Protein AF-C7MSR8-F1 (afdb_monomer)

Sequence (174 aa):
MQAHARDWRLDQRCANTASGVVGEFVAHSIATAGTADSGSSHVGEPARSGLIAVRLLLMARSLVIQVWDNHESAPTSLSESPFQADIEDWGYDLPRPGRRVVWCVITRQNRGIDDTVRLSPVLPRRERKRYPEPRVLINPLRDIRLLQRVLDGLRSLDRSAEKETNTDHLRRAG

Secondary structure (DSSP, 8-state):
-HHHHHHTT--HHHHHHHHHHHHHHHHHHHHHHHHHTTS---TTS-------EEEEEE-SSEEEEEEEES--SPPPPGGG-TTGGGEEEEEEEEEETTEEEEEEEEE-------TT--PSP---------PPP-SS---TTS-HHHHHHHHHHHHHHHHHHHHHHHHHHHHT--

Radius of gyration: 23.08 Å; Cα contacts (8 Å, |Δi|>4): 150; chains: 1; bounding box: 50×52×55 Å

Organism: Saccharomonospora viridis (strain ATCC 15386 / DSM 43017 / JCM 3036 / CCUG 5913 / NBRC 12207 / NCIMB 9602 / P101) (NCBI:txid471857)

Foldseek 3Di:
DVVVCVVVVADPLQVVLLVQVVVVVVVQLVVVVVVVVPDDPDPDDDDPPFDWDWDWDDDPFKIKIKIKTQDDDFGDDCPVPPSVVQWPDWGKDPPDHRIIITMTIGTGPDPDPPVPDDDPDDDPPDDDPPDPPPPDDPPVVPPVVVVVVVVVVVVVVVVVVVVVVVVVVVVVPD

Structure (mmCIF, N/CA/C/O backbone):
data_AF-C7MSR8-F1
#
_entry.id   AF-C7MSR8-F1
#
loop_
_atom_site.group_PDB
_atom_site.id
_atom_site.type_symbol
_atom_site.label_atom_id
_atom_site.label_alt_id
_atom_site.label_comp_id
_atom_site.label_asym_id
_atom_site.label_entity_id
_atom_site.label_seq_id
_atom_site.pdbx_PDB_ins_code
_atom_site.Cartn_x
_atom_site.Cartn_y
_atom_site.Cartn_z
_atom_site.occupancy
_atom_site.B_iso_or_equiv
_atom_site.auth_seq_id
_atom_site.auth_comp_id
_atom_site.auth_asym_id
_atom_site.auth_atom_id
_atom_site.pdbx_PDB_model_num
ATOM 1 N N . MET A 1 1 ? -10.711 8.631 -3.827 1.00 56.78 1 MET A N 1
ATOM 2 C CA . MET A 1 1 ? -10.481 8.206 -2.426 1.00 56.78 1 MET A CA 1
ATOM 3 C C . MET A 1 1 ? -11.600 8.612 -1.459 1.00 56.78 1 MET A C 1
ATOM 5 O O . MET A 1 1 ? -11.961 7.809 -0.609 1.00 56.78 1 MET A O 1
ATOM 9 N N . GLN A 1 2 ? -12.201 9.801 -1.608 1.00 49.19 2 GLN A N 1
ATOM 10 C CA . GLN A 1 2 ? -13.261 10.293 -0.708 1.00 49.19 2 GLN A CA 1
ATOM 11 C C . GLN A 1 2 ? -14.498 9.378 -0.588 1.00 49.19 2 GLN A C 1
ATOM 13 O O . GLN A 1 2 ? -15.052 9.268 0.501 1.00 49.19 2 GLN A O 1
ATOM 18 N N . ALA A 1 3 ? -14.909 8.693 -1.663 1.00 56.47 3 ALA A N 1
ATOM 19 C CA . ALA A 1 3 ? -16.032 7.747 -1.621 1.00 56.47 3 ALA A CA 1
ATOM 20 C C . ALA A 1 3 ? -15.745 6.544 -0.697 1.00 56.47 3 ALA A C 1
ATOM 22 O O . ALA A 1 3 ? -16.487 6.302 0.249 1.00 56.47 3 ALA A O 1
ATOM 23 N N . HIS A 1 4 ? -14.601 5.875 -0.880 1.00 58.56 4 HIS A N 1
ATOM 24 C CA . HIS A 1 4 ? -14.196 4.736 -0.043 1.00 58.56 4 HIS A CA 1
ATOM 25 C C . HIS A 1 4 ? -13.940 5.117 1.421 1.00 58.56 4 HIS A C 1
ATOM 27 O O . HIS A 1 4 ? -14.241 4.338 2.320 1.00 58.56 4 HIS A O 1
ATOM 33 N N . ALA A 1 5 ? -13.429 6.325 1.680 1.00 60.19 5 ALA A N 1
ATOM 34 C CA . ALA A 1 5 ? -13.232 6.811 3.044 1.00 60.19 5 ALA A CA 1
ATOM 35 C C . ALA A 1 5 ? -14.558 6.957 3.813 1.00 60.19 5 ALA A C 1
ATOM 37 O O . ALA A 1 5 ? -14.607 6.648 5.005 1.00 60.19 5 ALA A O 1
ATOM 38 N N . ARG A 1 6 ? -15.639 7.371 3.130 1.00 62.66 6 ARG A N 1
ATOM 39 C CA . ARG A 1 6 ? -16.987 7.458 3.718 1.00 62.66 6 ARG A CA 1
ATOM 40 C C . ARG A 1 6 ? -17.575 6.078 4.000 1.00 62.66 6 ARG A C 1
ATOM 42 O O . ARG A 1 6 ? -18.068 5.862 5.106 1.00 62.66 6 ARG A O 1
ATOM 49 N N . ASP A 1 7 ? -17.454 5.141 3.062 1.00 73.62 7 ASP A N 1
ATOM 50 C CA . ASP A 1 7 ? -17.953 3.768 3.236 1.00 73.62 7 ASP A CA 1
ATOM 51 C C . ASP A 1 7 ? -17.253 3.043 4.394 1.00 73.62 7 ASP A C 1
ATOM 53 O O . ASP A 1 7 ? -17.864 2.267 5.129 1.00 73.62 7 ASP A O 1
ATOM 57 N N . TRP A 1 8 ? -15.964 3.322 4.591 1.00 76.00 8 TRP A N 1
ATOM 58 C CA . TRP A 1 8 ? -15.146 2.714 5.642 1.00 76.00 8 TRP A CA 1
ATOM 59 C C . TRP A 1 8 ? -15.125 3.500 6.947 1.00 76.00 8 TRP A C 1
ATOM 61 O O . TRP A 1 8 ? -14.495 3.059 7.911 1.00 76.00 8 TRP A O 1
ATOM 71 N N . ARG A 1 9 ? -15.823 4.644 6.988 1.00 76.56 9 ARG A N 1
ATOM 72 C CA . ARG A 1 9 ? -15.879 5.546 8.144 1.00 76.56 9 ARG A CA 1
ATOM 73 C C . ARG A 1 9 ? -14.486 5.852 8.690 1.00 76.56 9 ARG A C 1
ATOM 75 O O . ARG A 1 9 ? -14.244 5.789 9.897 1.00 76.56 9 ARG A O 1
ATOM 82 N N . LEU A 1 10 ? -13.554 6.118 7.781 1.00 80.12 10 LEU A N 1
ATOM 83 C CA . LEU A 1 10 ? -12.236 6.603 8.157 1.00 80.12 10 LEU A CA 1
ATOM 84 C C . LEU A 1 10 ? -12.393 8.010 8.728 1.00 80.12 10 LEU A C 1
ATOM 86 O O . LEU A 1 10 ? -13.168 8.814 8.205 1.00 80.12 10 LEU A O 1
ATOM 90 N N . ASP A 1 11 ? -11.672 8.308 9.806 1.00 82.62 11 ASP A N 1
ATOM 91 C CA . ASP A 1 11 ? -11.588 9.681 10.281 1.00 82.62 11 ASP A CA 1
ATOM 92 C C . ASP A 1 11 ? -10.897 10.563 9.224 1.00 82.62 11 ASP A C 1
ATOM 94 O O . ASP A 1 11 ? -10.164 10.082 8.351 1.00 82.62 11 ASP A O 1
ATOM 98 N N . GLN A 1 12 ? -11.154 11.871 9.283 1.00 83.94 12 GLN A N 1
ATOM 99 C CA . GLN A 1 12 ? -10.665 12.808 8.272 1.00 83.94 12 GLN A CA 1
ATOM 100 C C . GLN A 1 12 ? -9.134 12.822 8.185 1.00 83.94 12 GLN A C 1
ATOM 102 O O . GLN A 1 12 ? -8.591 12.998 7.096 1.00 83.94 12 GLN A O 1
ATOM 107 N N . ARG A 1 13 ? -8.438 12.619 9.312 1.00 85.94 13 ARG A N 1
ATOM 108 C CA . ARG A 1 13 ? -6.976 12.587 9.348 1.00 85.94 13 ARG A CA 1
ATOM 109 C C . ARG A 1 13 ? -6.470 11.362 8.594 1.00 85.94 13 ARG A C 1
ATOM 111 O O . ARG A 1 13 ? -5.741 11.529 7.629 1.00 85.94 13 ARG A O 1
ATOM 118 N N . CYS A 1 14 ? -6.947 10.168 8.939 1.00 86.06 14 CYS A N 1
ATOM 119 C CA . CYS A 1 14 ? -6.610 8.918 8.265 1.00 86.06 14 CYS A CA 1
ATOM 120 C C . CYS A 1 14 ? -6.913 8.978 6.760 1.00 86.06 14 CYS A C 1
ATOM 122 O O . CYS A 1 14 ? -6.086 8.568 5.949 1.00 86.06 14 CYS A O 1
ATOM 124 N N . ALA A 1 15 ? -8.061 9.541 6.366 1.00 87.50 15 ALA A N 1
ATOM 125 C CA . ALA A 1 15 ? -8.418 9.707 4.957 1.00 87.50 15 ALA A CA 1
ATOM 126 C C . ALA A 1 15 ? -7.473 10.669 4.209 1.00 87.50 15 ALA A C 1
ATOM 128 O O . ALA A 1 15 ? -7.094 10.392 3.070 1.00 87.50 15 ALA A O 1
ATOM 129 N N . ASN A 1 16 ? -7.079 11.780 4.840 1.00 88.56 16 ASN A N 1
ATOM 130 C CA . ASN A 1 16 ? -6.140 12.744 4.264 1.00 88.56 16 ASN A CA 1
ATOM 131 C C . ASN A 1 16 ? -4.734 12.146 4.138 1.00 88.56 16 ASN A C 1
ATOM 133 O O . ASN A 1 16 ? -4.140 12.230 3.066 1.00 88.56 16 ASN A O 1
ATOM 137 N N . THR A 1 17 ? -4.242 11.495 5.196 1.00 89.81 17 THR A N 1
ATOM 138 C CA . THR A 1 17 ? -2.952 10.796 5.209 1.00 89.81 17 THR A CA 1
ATOM 139 C C . THR A 1 17 ? -2.923 9.728 4.119 1.00 89.81 17 THR A C 1
ATOM 141 O O . THR A 1 17 ? -2.008 9.708 3.305 1.00 89.81 17 THR A O 1
ATOM 144 N N . ALA A 1 18 ? -3.970 8.904 4.010 1.00 90.38 18 ALA A N 1
ATOM 145 C CA . ALA A 1 18 ? -4.065 7.901 2.954 1.00 90.38 18 ALA A CA 1
ATOM 146 C C . ALA A 1 18 ? -4.026 8.520 1.551 1.00 90.38 18 ALA A C 1
ATOM 148 O O . ALA A 1 18 ? -3.338 8.009 0.668 1.00 90.38 18 ALA A O 1
ATOM 149 N N . SER A 1 19 ? -4.732 9.638 1.349 1.00 90.81 19 SER A N 1
ATOM 150 C CA . SER A 1 19 ? -4.737 10.358 0.072 1.00 90.81 19 SER A CA 1
ATOM 151 C C . SER A 1 19 ? -3.371 10.905 -0.295 1.00 90.81 19 SER A C 1
ATOM 153 O O . SER A 1 19 ? -2.969 10.801 -1.453 1.00 90.81 19 SER A O 1
ATOM 155 N N . GLY A 1 20 ? -2.674 11.469 0.684 1.00 89.69 20 GLY A N 1
ATOM 156 C CA . GLY A 1 20 ? -1.331 11.988 0.517 1.00 89.69 20 GLY A CA 1
ATOM 157 C C . GLY A 1 20 ? -0.324 10.898 0.176 1.00 89.69 20 GLY A C 1
ATOM 158 O O . GLY A 1 20 ? 0.361 11.004 -0.837 1.00 89.69 20 GLY A O 1
ATOM 159 N N . VAL A 1 21 ? -0.311 9.812 0.953 1.00 89.44 21 VAL A N 1
ATOM 160 C CA . VAL A 1 21 ? 0.628 8.700 0.758 1.00 89.44 21 VAL A CA 1
ATOM 161 C C . VAL A 1 21 ? 0.420 8.004 -0.588 1.00 89.44 21 VAL A C 1
ATOM 163 O O . VAL A 1 21 ? 1.385 7.735 -1.296 1.00 89.44 21 VAL A O 1
ATOM 166 N N . VAL A 1 22 ? -0.830 7.762 -1.005 1.00 90.81 22 VAL A N 1
ATOM 167 C CA . VAL A 1 22 ? -1.086 7.228 -2.357 1.00 90.81 22 VAL A CA 1
ATOM 168 C C . VAL A 1 22 ? -0.578 8.188 -3.427 1.00 90.81 22 VAL A C 1
ATOM 170 O O . VAL A 1 22 ? 0.021 7.735 -4.397 1.00 90.81 22 VAL A O 1
ATOM 173 N N . GLY A 1 23 ? -0.808 9.495 -3.267 1.00 89.44 23 GLY A N 1
ATOM 174 C CA . GLY A 1 23 ? -0.308 10.502 -4.201 1.00 89.44 23 GLY A CA 1
ATOM 175 C C . GLY A 1 23 ? 1.213 10.457 -4.334 1.00 89.44 23 GLY A C 1
ATOM 176 O O . GLY A 1 23 ? 1.725 10.445 -5.450 1.00 89.44 23 GLY A O 1
ATOM 177 N N . GLU A 1 24 ? 1.920 10.350 -3.212 1.00 88.12 24 GLU A N 1
ATOM 178 C CA . GLU A 1 24 ? 3.379 10.245 -3.160 1.00 88.12 24 GLU A CA 1
ATOM 179 C C . GLU A 1 24 ? 3.886 8.963 -3.834 1.00 88.12 24 GLU A C 1
ATOM 181 O O . GLU A 1 24 ? 4.759 9.022 -4.698 1.00 88.12 24 GLU A O 1
ATOM 186 N N . PHE A 1 25 ? 3.288 7.808 -3.527 1.00 87.19 25 PHE A N 1
ATOM 187 C CA . PHE A 1 25 ? 3.714 6.523 -4.094 1.00 87.19 25 PHE A CA 1
ATOM 188 C C . PHE A 1 25 ? 3.462 6.463 -5.599 1.00 87.19 25 PHE A C 1
ATOM 190 O O . PHE A 1 25 ? 4.297 5.971 -6.358 1.00 87.19 25 PHE A O 1
ATOM 197 N N . VAL A 1 26 ? 2.317 6.979 -6.050 1.00 88.25 26 VAL A N 1
ATOM 198 C CA . VAL A 1 26 ? 1.981 7.042 -7.474 1.00 88.25 26 VAL A CA 1
ATOM 199 C C . VAL A 1 26 ? 2.907 8.019 -8.196 1.00 88.25 26 VAL A C 1
ATOM 201 O O . VAL A 1 26 ? 3.450 7.664 -9.239 1.00 88.25 26 VAL A O 1
ATOM 204 N N . ALA A 1 27 ? 3.151 9.210 -7.640 1.00 86.69 27 ALA A N 1
ATOM 205 C CA . ALA A 1 27 ? 4.093 10.171 -8.213 1.00 86.69 27 ALA A CA 1
ATOM 206 C C . ALA A 1 27 ? 5.502 9.576 -8.326 1.00 86.69 27 ALA A C 1
ATOM 208 O O . ALA A 1 27 ? 6.140 9.701 -9.370 1.00 86.69 27 ALA A O 1
ATOM 209 N N . HIS A 1 28 ? 5.952 8.855 -7.297 1.00 81.31 28 HIS A N 1
ATOM 210 C CA . HIS A 1 28 ? 7.226 8.147 -7.313 1.00 81.31 28 HIS A CA 1
ATOM 211 C C . HIS A 1 28 ? 7.277 7.068 -8.406 1.00 81.31 28 HIS A C 1
ATOM 213 O O . HIS A 1 28 ? 8.246 6.991 -9.164 1.00 81.31 28 HIS A O 1
ATOM 219 N N . SER A 1 29 ? 6.213 6.273 -8.538 1.00 82.50 29 SER A N 1
ATOM 220 C CA . SER A 1 29 ? 6.083 5.233 -9.571 1.00 82.50 29 SER A CA 1
ATOM 221 C C . SER A 1 29 ? 6.136 5.821 -10.990 1.00 82.50 29 SER A C 1
ATOM 223 O O . SER A 1 29 ? 6.736 5.234 -11.890 1.00 82.50 29 SER A O 1
ATOM 225 N N . ILE A 1 30 ? 5.545 7.004 -11.192 1.00 83.81 30 ILE A N 1
ATOM 226 C CA . ILE A 1 30 ? 5.567 7.728 -12.472 1.00 83.81 30 ILE A CA 1
ATOM 227 C C . ILE A 1 30 ? 6.956 8.314 -12.749 1.00 83.81 30 ILE A C 1
ATOM 229 O O . ILE A 1 30 ? 7.477 8.153 -13.851 1.00 83.81 30 ILE A O 1
ATOM 233 N N . ALA A 1 31 ? 7.575 8.966 -11.762 1.00 79.62 31 ALA A N 1
ATOM 234 C CA . ALA A 1 31 ? 8.901 9.565 -11.915 1.00 79.62 31 ALA A CA 1
ATOM 235 C C . ALA A 1 31 ? 9.958 8.513 -12.282 1.00 79.62 31 ALA A C 1
ATOM 237 O O . ALA A 1 31 ? 10.777 8.731 -13.171 1.00 79.62 31 ALA A O 1
ATOM 238 N N . THR A 1 32 ? 9.883 7.341 -11.649 1.00 72.69 32 THR A N 1
ATOM 239 C CA . THR A 1 32 ? 10.764 6.206 -11.948 1.00 72.69 32 THR A CA 1
ATOM 240 C C . THR A 1 32 ? 10.483 5.583 -13.322 1.00 72.69 32 THR A C 1
ATOM 242 O O . THR A 1 32 ? 11.414 5.115 -13.979 1.00 72.69 32 THR A O 1
ATOM 245 N N . ALA A 1 33 ? 9.237 5.626 -13.816 1.00 68.56 33 ALA A N 1
ATOM 246 C CA . ALA A 1 33 ? 8.883 5.168 -15.168 1.00 68.56 33 ALA A CA 1
ATOM 247 C C . ALA A 1 33 ? 9.498 6.054 -16.255 1.00 68.56 33 ALA A C 1
ATOM 249 O O . ALA A 1 33 ? 10.097 5.532 -17.191 1.00 68.56 33 ALA A O 1
ATOM 250 N N . GLY A 1 34 ? 9.457 7.379 -16.083 1.00 57.09 34 GLY A N 1
ATOM 251 C CA . GLY A 1 34 ? 10.062 8.322 -17.031 1.00 57.09 34 GLY A CA 1
ATOM 252 C C . GLY A 1 34 ? 11.588 8.205 -17.163 1.00 57.09 34 GLY A C 1
ATOM 253 O O . GLY A 1 34 ? 12.144 8.599 -18.183 1.00 57.09 34 GLY A O 1
ATOM 254 N N . THR A 1 35 ? 12.277 7.639 -16.166 1.00 54.34 35 THR A N 1
ATOM 255 C CA . THR A 1 35 ? 13.735 7.423 -16.206 1.00 54.34 35 THR A CA 1
ATOM 256 C C . THR A 1 35 ? 14.166 6.103 -16.853 1.00 54.34 35 THR A C 1
ATOM 258 O O . THR A 1 35 ? 15.307 5.998 -17.301 1.00 54.34 35 THR A O 1
ATOM 261 N N . ALA A 1 36 ? 13.287 5.097 -16.933 1.00 51.00 36 ALA A N 1
ATOM 262 C CA . ALA A 1 36 ? 13.621 3.779 -17.491 1.00 51.00 36 ALA A CA 1
ATOM 263 C C . ALA A 1 36 ? 13.616 3.747 -19.037 1.00 51.00 36 ALA A C 1
ATOM 265 O O . ALA A 1 36 ? 14.295 2.916 -19.644 1.00 51.00 36 ALA A O 1
ATOM 266 N N . ASP A 1 37 ? 12.928 4.696 -19.681 1.00 47.53 37 ASP A N 1
ATOM 267 C CA . ASP A 1 37 ? 12.787 4.773 -21.145 1.00 47.53 37 ASP A CA 1
ATOM 268 C C . ASP A 1 37 ? 14.041 5.278 -21.887 1.00 47.53 37 ASP A C 1
ATOM 270 O O . ASP A 1 37 ? 14.047 5.366 -23.113 1.00 47.53 37 ASP A O 1
ATOM 274 N N . SER A 1 38 ? 15.144 5.568 -21.189 1.00 41.84 38 SER A N 1
ATOM 275 C CA . SER A 1 38 ? 16.376 6.047 -21.839 1.00 41.84 38 SER A CA 1
ATOM 276 C C . SER A 1 38 ? 17.348 4.937 -22.273 1.00 41.84 38 SER A C 1
ATOM 278 O O . SER A 1 38 ? 18.409 5.256 -22.803 1.00 41.84 38 SER A O 1
ATOM 280 N N . GLY A 1 39 ? 17.040 3.646 -22.059 1.00 42.03 39 GLY A N 1
ATOM 281 C CA . GLY A 1 39 ? 18.069 2.597 -22.189 1.00 42.03 39 GLY A CA 1
ATOM 282 C C . GLY A 1 39 ? 17.685 1.214 -22.720 1.00 42.03 39 GLY A C 1
ATOM 283 O O . GLY A 1 39 ? 18.596 0.432 -22.978 1.00 42.03 39 GLY A O 1
ATOM 284 N N . SER A 1 40 ? 16.411 0.866 -22.925 1.00 41.91 40 SER A N 1
ATOM 285 C CA . SER A 1 40 ? 16.049 -0.494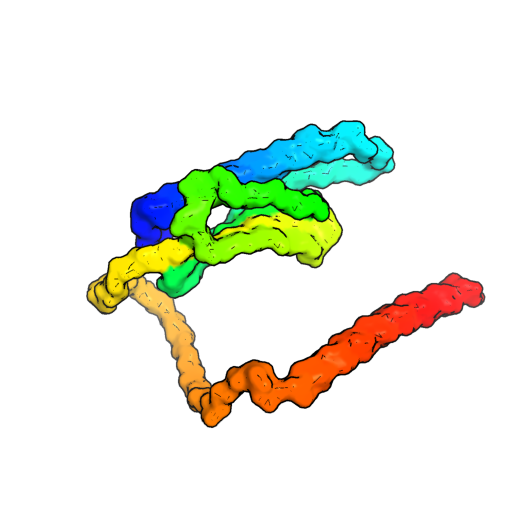 -23.375 1.00 41.91 40 SER A CA 1
ATOM 286 C C . SER A 1 40 ? 15.514 -0.524 -24.808 1.00 41.91 40 SER A C 1
ATOM 288 O O . SER A 1 40 ? 14.342 -0.742 -25.092 1.00 41.91 40 SER A O 1
ATOM 290 N N . SER A 1 41 ? 16.439 -0.359 -25.755 1.00 40.75 41 SER A N 1
ATOM 291 C CA . SER A 1 41 ? 16.274 -0.817 -27.137 1.00 40.75 41 SER A CA 1
ATOM 292 C C . SER A 1 41 ? 16.228 -2.354 -27.150 1.00 40.75 41 SER A C 1
ATOM 294 O O . SER A 1 41 ? 17.232 -3.017 -27.420 1.00 40.75 41 SER A O 1
ATOM 296 N N . HIS A 1 42 ? 15.084 -2.950 -26.821 1.00 41.34 42 HIS A N 1
ATOM 297 C CA . HIS A 1 42 ? 14.778 -4.342 -27.153 1.00 41.34 42 HIS A CA 1
ATOM 298 C C . HIS A 1 42 ? 13.631 -4.346 -28.159 1.00 41.34 42 HIS A C 1
ATOM 300 O O . HIS A 1 42 ? 12.457 -4.208 -27.830 1.00 41.34 42 HIS A O 1
ATOM 306 N N . VAL A 1 43 ? 14.024 -4.458 -29.427 1.00 44.50 43 VAL A N 1
ATOM 307 C CA . VAL A 1 43 ? 13.144 -4.673 -30.574 1.00 44.50 43 VAL A CA 1
ATOM 308 C C . VAL A 1 43 ? 12.344 -5.955 -30.323 1.00 44.50 43 VAL A C 1
ATOM 310 O O . VAL A 1 43 ? 12.894 -7.046 -30.430 1.00 44.50 43 VAL A O 1
ATOM 313 N N . GLY A 1 44 ? 11.059 -5.837 -29.978 1.00 41.12 44 GLY A N 1
ATOM 314 C CA . GLY A 1 44 ? 10.112 -6.953 -30.094 1.00 41.12 44 GLY A CA 1
ATOM 315 C C . GLY A 1 44 ? 9.097 -7.155 -28.969 1.00 41.12 44 GLY A C 1
ATOM 316 O O . GLY A 1 44 ? 8.094 -7.816 -29.226 1.00 41.12 44 GLY A O 1
ATOM 317 N N . GLU A 1 45 ? 9.275 -6.593 -27.769 1.00 42.31 45 GLU A N 1
ATOM 318 C CA . GLU A 1 45 ? 8.220 -6.646 -26.742 1.00 42.31 45 GLU A CA 1
ATOM 319 C C . GLU A 1 45 ? 7.386 -5.357 -26.759 1.00 42.31 45 GLU A C 1
ATOM 321 O O . GLU A 1 45 ? 7.955 -4.263 -26.757 1.00 42.31 45 GLU A O 1
ATOM 326 N N . PRO A 1 46 ? 6.040 -5.443 -26.785 1.00 43.97 46 PRO A N 1
ATOM 327 C CA . PRO A 1 46 ? 5.209 -4.259 -26.629 1.00 43.97 46 PRO A CA 1
ATOM 328 C C . PRO A 1 46 ? 5.562 -3.620 -25.287 1.00 43.97 46 PRO A C 1
ATOM 330 O O . PRO A 1 46 ? 5.533 -4.305 -24.262 1.00 43.97 46 PRO A O 1
ATOM 333 N N . ALA A 1 47 ? 5.916 -2.330 -25.317 1.00 47.78 47 ALA A N 1
ATOM 334 C CA . ALA A 1 47 ? 6.204 -1.523 -24.138 1.00 47.78 47 ALA A CA 1
ATOM 335 C C . ALA A 1 47 ? 5.202 -1.889 -23.043 1.00 47.78 47 ALA A C 1
ATOM 337 O O . ALA A 1 47 ? 3.994 -1.708 -23.231 1.00 47.78 47 ALA A O 1
ATOM 338 N N . ARG A 1 48 ? 5.682 -2.512 -21.956 1.00 55.09 48 ARG A N 1
ATOM 339 C CA . ARG A 1 48 ? 4.822 -2.983 -20.869 1.00 55.09 48 ARG A CA 1
ATOM 340 C C . ARG A 1 48 ? 4.075 -1.766 -20.355 1.00 55.09 48 ARG A C 1
ATOM 342 O O . ARG A 1 48 ? 4.651 -0.956 -19.640 1.00 55.09 48 ARG A O 1
ATOM 349 N N . SER A 1 49 ? 2.815 -1.622 -20.758 1.00 55.66 49 SER A N 1
ATOM 350 C CA . SER A 1 49 ? 1.950 -0.515 -20.366 1.00 55.66 49 SER A CA 1
ATOM 351 C C . SER A 1 49 ? 2.083 -0.327 -18.858 1.00 55.66 49 SER A C 1
ATOM 353 O O . SER A 1 49 ? 1.796 -1.268 -18.111 1.00 55.66 49 SER A O 1
ATOM 355 N N . GLY A 1 50 ? 2.613 0.829 -18.443 1.00 67.94 50 GLY A N 1
ATOM 356 C CA . GLY A 1 50 ? 2.976 1.152 -17.063 1.00 67.94 50 GLY A CA 1
ATOM 357 C C . GLY A 1 50 ? 1.746 1.201 -16.167 1.00 67.94 50 GLY A C 1
ATOM 358 O O . GLY A 1 50 ? 1.216 2.268 -15.869 1.00 67.94 50 GLY A O 1
ATOM 359 N N . LEU A 1 51 ? 1.242 0.028 -15.798 1.00 81.50 51 LEU A N 1
ATOM 360 C CA . LEU A 1 51 ? 0.040 -0.117 -15.004 1.00 81.50 51 LEU A CA 1
ATOM 361 C C . LEU A 1 51 ? 0.406 0.089 -13.540 1.00 81.50 51 LEU A C 1
ATOM 363 O O . LEU A 1 51 ? 1.133 -0.711 -12.957 1.00 81.50 51 LEU A O 1
ATOM 367 N N . ILE A 1 52 ? -0.132 1.158 -12.961 1.00 88.38 52 ILE A N 1
ATOM 368 C CA . ILE A 1 52 ? -0.051 1.416 -11.529 1.00 88.38 52 ILE A CA 1
ATOM 369 C C . ILE A 1 52 ? -1.377 0.983 -10.910 1.00 88.38 52 ILE A C 1
ATOM 371 O O . ILE A 1 52 ? -2.435 1.501 -11.274 1.00 88.38 52 ILE A O 1
ATOM 375 N N . ALA A 1 53 ? -1.340 0.030 -9.980 1.00 90.88 53 ALA A N 1
ATOM 376 C CA . ALA A 1 53 ? -2.528 -0.424 -9.264 1.00 90.88 53 ALA A CA 1
ATOM 377 C C . ALA A 1 53 ? -2.442 -0.058 -7.784 1.00 90.88 53 ALA A C 1
ATOM 379 O O . ALA A 1 53 ? -1.466 -0.363 -7.107 1.00 90.88 53 ALA A O 1
ATOM 380 N N . VAL A 1 54 ? -3.502 0.555 -7.262 1.00 92.31 54 VAL A N 1
ATOM 381 C CA . VAL A 1 54 ? -3.606 0.910 -5.845 1.00 92.31 54 VAL A CA 1
ATOM 382 C C . VAL A 1 54 ? -4.599 -0.022 -5.172 1.00 92.31 54 VAL A C 1
ATOM 384 O O . VAL A 1 54 ? -5.735 -0.174 -5.623 1.00 92.31 54 VAL A O 1
ATOM 387 N N . ARG A 1 55 ? -4.186 -0.628 -4.062 1.00 93.06 55 ARG A N 1
ATOM 388 C CA . ARG A 1 55 ? -5.036 -1.460 -3.219 1.00 93.06 55 ARG A CA 1
ATOM 389 C C . ARG A 1 55 ? -5.057 -0.905 -1.807 1.00 93.06 55 ARG A C 1
ATOM 391 O O . ARG A 1 55 ? -4.020 -0.649 -1.207 1.00 93.06 55 ARG A O 1
ATOM 398 N N . LEU A 1 56 ? -6.261 -0.771 -1.270 1.00 92.06 56 LEU A N 1
ATOM 399 C CA . LEU A 1 56 ? -6.492 -0.372 0.109 1.00 92.06 56 LEU A CA 1
ATOM 400 C C . LEU A 1 56 ? -7.050 -1.578 0.874 1.00 92.06 56 LEU A C 1
ATOM 402 O O . LEU A 1 56 ? -8.002 -2.211 0.413 1.00 92.06 56 LEU A O 1
ATOM 406 N N . LEU A 1 57 ? -6.463 -1.914 2.023 1.00 90.19 57 LEU A N 1
ATOM 407 C CA . LEU A 1 57 ? -6.944 -2.977 2.904 1.00 90.19 57 LEU A CA 1
ATOM 408 C C . LEU A 1 57 ? -7.261 -2.403 4.282 1.00 90.19 57 LEU A C 1
ATOM 410 O O . LEU A 1 57 ? -6.375 -1.952 5.006 1.00 90.19 57 LEU A O 1
ATOM 414 N N . LEU A 1 58 ? -8.538 -2.451 4.653 1.00 87.38 58 LEU A N 1
ATOM 415 C CA . LEU A 1 58 ? -8.988 -2.035 5.973 1.00 87.38 58 LEU A CA 1
ATOM 416 C C . LEU A 1 58 ? -8.822 -3.177 6.979 1.00 87.38 58 LEU A C 1
ATOM 418 O O . LEU A 1 58 ? -9.427 -4.241 6.828 1.00 87.38 58 LEU A O 1
ATOM 422 N N . MET A 1 59 ? -8.045 -2.934 8.029 1.00 85.50 59 MET A N 1
ATOM 423 C CA . MET A 1 59 ? -7.923 -3.811 9.189 1.00 85.50 59 MET A CA 1
ATOM 424 C C . MET A 1 59 ? -8.595 -3.178 10.415 1.00 85.50 59 MET A C 1
ATOM 426 O O . MET A 1 59 ? -9.032 -2.023 10.400 1.00 85.50 59 MET A O 1
ATOM 430 N N . ALA A 1 60 ? -8.690 -3.946 11.504 1.00 78.94 60 ALA A N 1
ATOM 431 C CA . ALA A 1 60 ? -9.388 -3.520 12.718 1.00 78.94 60 ALA A CA 1
ATOM 432 C C . ALA A 1 60 ? -8.862 -2.188 13.283 1.00 78.94 60 ALA A C 1
ATOM 434 O O . ALA A 1 60 ? -9.654 -1.369 13.742 1.00 78.94 60 ALA A O 1
ATOM 435 N N . ARG A 1 61 ? -7.541 -1.964 13.234 1.00 82.75 61 ARG A N 1
ATOM 436 C CA . ARG A 1 61 ? -6.871 -0.781 13.806 1.00 82.75 61 ARG A CA 1
ATOM 437 C C . ARG A 1 61 ? -5.974 -0.033 12.826 1.00 82.75 61 ARG A C 1
ATOM 439 O O . ARG A 1 61 ? -5.363 0.958 13.203 1.00 82.75 61 ARG A O 1
ATOM 446 N N . SER A 1 62 ? -5.910 -0.477 11.581 1.00 89.19 62 SER A N 1
ATOM 447 C CA . SER A 1 62 ? -4.999 0.090 10.597 1.00 89.19 62 SER A CA 1
ATOM 448 C C . SER A 1 62 ? -5.612 0.083 9.207 1.00 89.19 62 SER A C 1
ATOM 450 O O . SER A 1 62 ? -6.557 -0.655 8.910 1.00 89.19 62 SER A O 1
ATOM 452 N N . LEU A 1 63 ? -5.085 0.958 8.366 1.00 91.12 63 LEU A N 1
ATOM 453 C CA . LEU A 1 63 ? -5.317 0.965 6.936 1.00 91.12 63 LEU A CA 1
ATOM 454 C C . LEU A 1 63 ? -3.992 0.629 6.260 1.00 91.12 63 LEU A C 1
ATOM 456 O O . LEU A 1 63 ? -3.009 1.339 6.453 1.00 91.12 63 LEU A O 1
ATOM 460 N N . VAL A 1 64 ? -3.976 -0.440 5.469 1.00 93.69 64 VAL A N 1
ATOM 461 C CA . VAL A 1 64 ? -2.820 -0.793 4.646 1.00 93.69 64 VAL A CA 1
ATOM 462 C C . VAL A 1 64 ? -3.042 -0.267 3.241 1.00 93.69 64 VAL A C 1
ATOM 464 O O . VAL A 1 64 ? -4.083 -0.516 2.627 1.00 93.69 64 VAL A O 1
ATOM 467 N N . ILE A 1 65 ? -2.051 0.447 2.733 1.00 93.62 65 ILE A N 1
ATOM 468 C CA . ILE A 1 65 ? -2.020 0.969 1.372 1.00 93.62 65 ILE A CA 1
ATOM 469 C C . ILE A 1 65 ? -0.952 0.191 0.627 1.00 93.62 65 ILE A C 1
ATOM 471 O O . ILE A 1 65 ? 0.155 0.034 1.129 1.00 93.62 65 ILE A O 1
ATOM 475 N N . GLN A 1 66 ? -1.288 -0.311 -0.553 1.00 94.31 66 GLN A N 1
ATOM 476 C CA . GLN A 1 66 ? -0.353 -0.971 -1.453 1.00 94.31 66 GLN A CA 1
ATOM 477 C C . GLN A 1 66 ? -0.425 -0.292 -2.813 1.00 94.31 66 GLN A C 1
ATOM 479 O O . GLN A 1 66 ? -1.515 -0.125 -3.363 1.00 94.31 66 GLN A O 1
ATOM 484 N N . VAL A 1 67 ? 0.728 0.054 -3.366 1.00 92.50 67 VAL A N 1
ATOM 485 C CA . VAL A 1 67 ? 0.869 0.560 -4.727 1.00 92.50 67 VAL A CA 1
ATOM 486 C C . VAL A 1 67 ? 1.755 -0.406 -5.487 1.00 92.50 67 VAL A C 1
ATOM 488 O O . VAL A 1 67 ? 2.859 -0.724 -5.060 1.00 92.50 67 VAL A O 1
ATOM 491 N N . TRP A 1 68 ? 1.214 -0.915 -6.581 1.00 91.50 68 TRP A N 1
ATOM 492 C CA . TRP A 1 68 ? 1.848 -1.878 -7.459 1.00 91.50 68 TRP A CA 1
ATOM 493 C C . TRP A 1 68 ? 2.259 -1.170 -8.733 1.00 91.50 68 TRP A C 1
ATOM 495 O O . TRP A 1 68 ? 1.442 -0.461 -9.319 1.00 91.50 68 TRP A O 1
ATOM 505 N N . ASP A 1 69 ? 3.484 -1.404 -9.172 1.00 88.69 69 ASP A N 1
ATOM 506 C CA . ASP A 1 69 ? 4.015 -0.910 -10.435 1.00 88.69 69 ASP A CA 1
ATOM 507 C C . ASP A 1 69 ? 4.921 -1.977 -11.078 1.00 88.69 69 ASP A C 1
ATOM 509 O O . ASP A 1 69 ? 5.077 -3.085 -10.552 1.00 88.69 69 ASP A O 1
ATOM 513 N N . ASN A 1 70 ? 5.485 -1.661 -12.245 1.00 85.94 70 ASN A N 1
ATOM 514 C CA . ASN A 1 70 ? 6.332 -2.588 -12.997 1.00 85.94 70 ASN A CA 1
ATOM 515 C C . ASN A 1 70 ? 7.839 -2.369 -12.770 1.00 85.94 70 ASN A C 1
ATOM 517 O O . ASN A 1 70 ? 8.650 -2.824 -13.577 1.00 85.94 70 ASN A O 1
ATOM 521 N N . HIS A 1 71 ? 8.225 -1.656 -11.711 1.00 79.69 71 HIS A N 1
ATOM 522 C CA . HIS A 1 71 ? 9.631 -1.367 -11.434 1.00 79.69 71 HIS A CA 1
ATOM 523 C C . HIS A 1 71 ? 10.343 -2.536 -10.767 1.00 79.69 71 HIS A C 1
ATOM 525 O O . HIS A 1 71 ? 9.725 -3.413 -10.170 1.00 79.69 71 HIS A O 1
ATOM 531 N N . GLU A 1 72 ? 11.671 -2.527 -10.859 1.00 79.69 72 GLU A N 1
ATOM 532 C CA . GLU A 1 72 ? 12.543 -3.541 -10.247 1.00 79.69 72 GLU A CA 1
ATOM 533 C C . GLU A 1 72 ? 13.468 -2.958 -9.171 1.00 79.69 72 GLU A C 1
ATOM 535 O O . GLU A 1 72 ? 14.142 -3.691 -8.453 1.00 79.69 72 GLU A O 1
ATOM 540 N N . SER A 1 73 ? 13.497 -1.633 -9.029 1.00 77.69 73 SER A N 1
ATOM 541 C CA . SER A 1 73 ? 14.335 -0.935 -8.059 1.00 77.69 73 SER A CA 1
ATOM 542 C C . SER A 1 73 ? 13.616 -0.722 -6.728 1.00 77.69 73 SER A C 1
ATOM 544 O O . SER A 1 73 ? 12.393 -0.576 -6.671 1.00 77.69 73 SER A O 1
ATOM 546 N N . ALA A 1 74 ? 14.382 -0.650 -5.640 1.00 77.38 74 ALA A N 1
ATOM 547 C CA . ALA A 1 74 ? 13.867 -0.183 -4.358 1.00 77.38 74 ALA A CA 1
ATOM 548 C C . ALA A 1 74 ? 13.291 1.242 -4.504 1.00 77.38 74 ALA A C 1
ATOM 550 O O . ALA A 1 74 ? 13.878 2.056 -5.226 1.00 77.38 74 ALA A O 1
ATOM 551 N N . PRO A 1 75 ? 12.164 1.568 -3.846 1.00 76.88 75 PRO A N 1
ATOM 552 C CA . PRO A 1 75 ? 11.673 2.937 -3.818 1.00 76.88 75 PRO A CA 1
ATOM 553 C C . PRO A 1 75 ? 12.676 3.845 -3.096 1.00 76.88 75 PRO A C 1
ATOM 555 O O . PRO A 1 75 ? 13.357 3.425 -2.156 1.00 76.88 75 PRO A O 1
ATOM 558 N N . THR A 1 76 ? 12.752 5.106 -3.519 1.00 69.19 76 THR A N 1
ATOM 559 C CA . THR A 1 76 ? 13.468 6.130 -2.746 1.00 69.19 76 THR A CA 1
ATOM 560 C C . THR A 1 76 ? 12.781 6.289 -1.391 1.00 69.19 76 THR A C 1
ATOM 562 O O . THR A 1 76 ? 11.556 6.207 -1.306 1.00 69.19 76 THR A O 1
ATOM 565 N N . SER A 1 77 ? 13.571 6.442 -0.327 1.00 67.56 77 SER A N 1
ATOM 566 C CA . SER A 1 77 ? 13.070 6.376 1.046 1.00 67.56 77 SER A CA 1
ATOM 567 C C . SER A 1 77 ? 11.889 7.317 1.294 1.00 67.56 77 SER A C 1
ATOM 569 O O . SER A 1 77 ? 11.970 8.504 0.994 1.00 67.56 77 SER A O 1
ATOM 571 N N . LEU A 1 78 ? 10.841 6.807 1.946 1.00 63.72 78 LEU A N 1
ATOM 572 C CA . LEU A 1 78 ? 9.707 7.604 2.434 1.00 63.72 78 LEU A CA 1
ATOM 573 C C . LEU A 1 78 ? 10.039 8.417 3.693 1.00 63.72 78 LEU A C 1
ATOM 575 O O . LEU A 1 78 ? 9.152 9.006 4.306 1.00 63.72 78 LEU A O 1
ATOM 579 N N . SER A 1 79 ? 11.308 8.438 4.111 1.00 6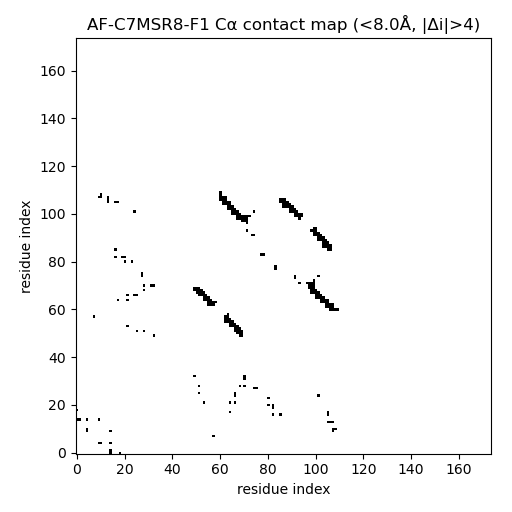2.69 79 SER A N 1
ATOM 580 C CA . SER A 1 79 ? 11.773 9.167 5.296 1.00 62.69 79 SER A CA 1
ATOM 581 C C . SER A 1 79 ? 11.474 10.668 5.260 1.00 62.69 79 SER A C 1
ATOM 583 O O . SER A 1 79 ? 11.506 11.292 6.312 1.00 62.69 79 SER A O 1
ATOM 585 N N . GLU A 1 80 ? 11.192 11.239 4.088 1.00 69.50 80 GLU A N 1
ATOM 586 C CA . GLU A 1 80 ? 10.863 12.661 3.916 1.00 69.50 8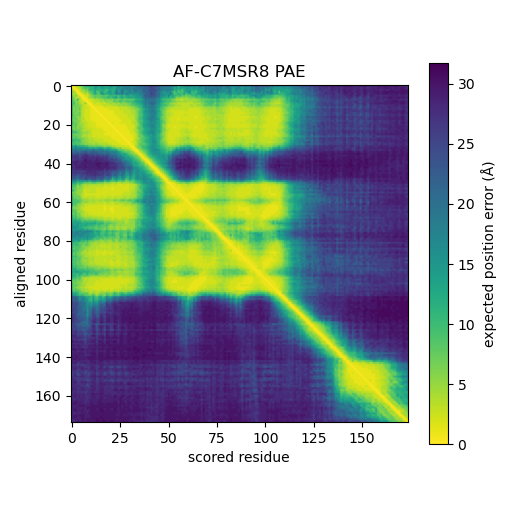0 GLU A CA 1
ATOM 587 C C . GLU A 1 80 ? 9.360 12.916 3.709 1.00 69.50 80 GLU A C 1
ATOM 589 O O . GLU A 1 80 ? 8.948 14.051 3.464 1.00 69.50 80 GLU A O 1
ATOM 594 N N . SER A 1 81 ? 8.519 11.882 3.823 1.00 76.81 81 SER A N 1
ATOM 595 C CA . SER A 1 81 ? 7.077 12.034 3.644 1.00 76.81 81 SER A CA 1
ATOM 596 C C . SER A 1 81 ? 6.487 12.938 4.736 1.00 76.81 81 SER A C 1
ATOM 598 O O . SER A 1 81 ? 6.677 12.670 5.928 1.00 76.81 81 SER A O 1
ATOM 600 N N . PRO A 1 82 ? 5.666 13.951 4.391 1.00 81.50 82 PRO A N 1
ATOM 601 C CA . PRO A 1 82 ? 4.979 14.779 5.386 1.00 81.50 82 PRO A CA 1
ATOM 602 C C . PRO A 1 82 ? 3.974 13.974 6.231 1.00 81.50 82 PRO A C 1
ATOM 604 O O . PRO A 1 82 ? 3.452 14.474 7.227 1.00 81.50 82 PRO A O 1
ATOM 607 N N . PHE A 1 83 ? 3.703 12.724 5.845 1.00 83.69 83 PHE A N 1
ATOM 608 C CA . PHE A 1 83 ? 2.797 11.797 6.514 1.00 83.69 83 PHE A CA 1
ATOM 609 C C . PHE A 1 83 ? 3.512 10.811 7.446 1.00 83.69 83 PHE A C 1
ATOM 611 O O . PHE A 1 83 ? 2.844 9.987 8.067 1.00 83.69 83 PHE A O 1
ATOM 618 N N . GLN A 1 84 ? 4.842 10.895 7.582 1.00 83.81 84 GLN A N 1
ATOM 619 C CA . GLN A 1 84 ? 5.654 9.934 8.337 1.0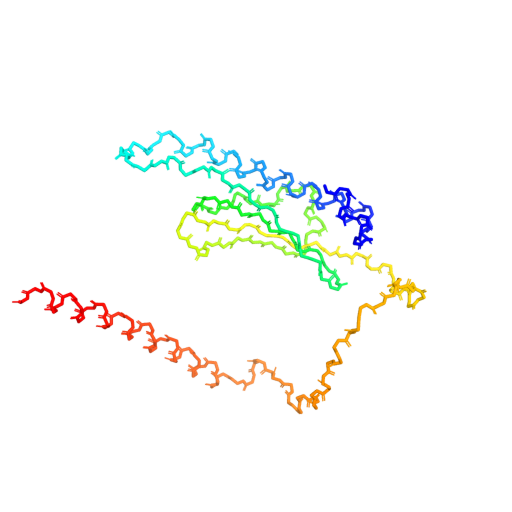0 83.81 84 GLN A CA 1
ATOM 620 C C . GLN A 1 84 ? 5.168 9.721 9.778 1.00 83.81 84 GLN A C 1
ATOM 622 O O . GLN A 1 84 ? 5.179 8.596 10.264 1.00 83.81 84 GLN A O 1
ATOM 627 N N . ALA A 1 85 ? 4.679 10.769 10.447 1.00 84.62 85 ALA A N 1
ATOM 628 C CA . ALA A 1 85 ? 4.173 10.677 11.820 1.00 84.62 85 ALA A CA 1
ATOM 629 C C . ALA A 1 85 ? 2.937 9.764 11.978 1.00 84.62 85 ALA A C 1
ATOM 631 O O . ALA A 1 85 ? 2.637 9.331 13.089 1.00 84.62 85 ALA A O 1
ATOM 632 N N . ASP A 1 86 ? 2.215 9.495 10.887 1.00 86.00 86 ASP A N 1
ATOM 633 C CA . ASP A 1 86 ? 1.018 8.647 10.862 1.00 86.00 86 ASP A CA 1
ATOM 634 C C . ASP A 1 86 ? 1.288 7.244 10.290 1.00 86.00 86 ASP A C 1
ATOM 636 O O . ASP A 1 86 ? 0.398 6.387 10.320 1.00 86.00 86 ASP A O 1
ATOM 640 N N . ILE A 1 87 ? 2.498 7.006 9.775 1.00 88.12 87 ILE A N 1
ATOM 641 C CA . ILE A 1 87 ? 2.929 5.721 9.226 1.00 88.12 87 ILE A CA 1
ATOM 642 C C . ILE A 1 87 ? 3.548 4.897 10.359 1.00 88.12 87 ILE A C 1
ATOM 644 O O . ILE A 1 87 ? 4.565 5.272 10.934 1.00 88.12 87 ILE A O 1
ATOM 648 N N . GLU A 1 88 ? 2.923 3.766 10.678 1.00 89.38 88 GLU A N 1
ATOM 649 C CA . GLU A 1 88 ? 3.425 2.809 11.671 1.00 89.38 88 GLU A CA 1
ATOM 650 C C . GLU A 1 88 ? 4.565 1.964 11.098 1.00 89.38 88 GLU A C 1
ATOM 652 O O . GLU A 1 88 ? 5.569 1.729 11.765 1.00 89.38 88 GLU A O 1
ATOM 657 N N . ASP A 1 89 ? 4.394 1.517 9.855 1.00 90.00 89 ASP A N 1
ATOM 658 C CA . ASP A 1 89 ? 5.339 0.653 9.158 1.00 90.00 89 ASP A CA 1
ATOM 659 C C . ASP A 1 89 ? 5.213 0.847 7.645 1.00 90.00 89 ASP A C 1
ATOM 661 O O . ASP A 1 89 ? 4.147 1.213 7.135 1.00 90.00 89 ASP A O 1
ATOM 665 N N . TRP A 1 90 ? 6.294 0.605 6.914 1.00 91.25 90 TRP A N 1
ATOM 666 C CA . TRP A 1 90 ? 6.307 0.654 5.460 1.00 91.25 90 TRP A CA 1
ATOM 667 C C . TRP A 1 90 ? 7.418 -0.218 4.889 1.00 91.25 90 TRP A C 1
ATOM 669 O O . TRP A 1 90 ? 8.430 -0.494 5.530 1.00 91.25 90 TRP A O 1
ATOM 679 N N . GLY A 1 91 ? 7.251 -0.614 3.636 1.00 90.44 91 GLY A N 1
ATOM 680 C CA . GLY A 1 91 ? 8.271 -1.372 2.939 1.00 90.44 91 GLY A CA 1
ATOM 681 C C . GLY A 1 91 ? 7.943 -1.573 1.476 1.00 90.44 91 GLY A C 1
ATOM 682 O O . GLY A 1 91 ? 7.000 -0.998 0.928 1.00 90.44 91 GLY A O 1
ATOM 683 N N . TYR A 1 92 ? 8.740 -2.417 0.837 1.00 91.31 92 TYR A N 1
ATOM 684 C CA . TYR A 1 92 ? 8.511 -2.840 -0.532 1.00 91.31 92 TYR A CA 1
ATOM 685 C C . TYR A 1 92 ? 8.870 -4.311 -0.710 1.00 91.31 92 TYR A C 1
ATOM 687 O O . TYR A 1 92 ? 9.599 -4.882 0.100 1.00 91.31 92 TYR A O 1
ATOM 695 N N . ASP A 1 93 ? 8.338 -4.913 -1.766 1.00 91.06 93 ASP A N 1
ATOM 696 C CA . ASP A 1 93 ? 8.661 -6.273 -2.184 1.00 91.06 93 ASP A CA 1
ATOM 697 C C . ASP A 1 93 ? 8.642 -6.380 -3.718 1.00 91.06 93 ASP A C 1
ATOM 699 O O . ASP A 1 93 ? 8.017 -5.564 -4.407 1.00 91.06 93 ASP A O 1
ATOM 703 N N . LEU A 1 94 ? 9.323 -7.395 -4.246 1.00 90.25 94 LEU A N 1
ATOM 704 C CA . LEU A 1 94 ? 9.434 -7.727 -5.667 1.00 90.25 94 LEU A CA 1
ATOM 705 C C . LEU A 1 94 ? 8.889 -9.141 -5.898 1.00 90.25 94 LEU A C 1
ATOM 707 O O . LEU A 1 94 ? 9.652 -10.077 -6.146 1.00 90.25 94 LEU A O 1
ATOM 711 N N . PRO A 1 95 ? 7.560 -9.337 -5.812 1.00 84.25 95 PRO A N 1
ATOM 712 C CA . PRO A 1 95 ? 6.962 -10.668 -5.857 1.00 84.25 95 PRO A CA 1
ATOM 713 C C . PRO A 1 95 ? 7.272 -11.437 -7.146 1.00 84.25 95 PRO A C 1
ATOM 715 O O . PRO A 1 95 ? 7.220 -12.668 -7.145 1.00 84.25 95 PRO A O 1
ATOM 718 N N . ARG A 1 96 ? 7.536 -10.733 -8.257 1.00 80.25 96 ARG A N 1
ATOM 719 C CA . ARG A 1 96 ? 8.011 -11.286 -9.535 1.00 80.25 96 ARG A CA 1
ATOM 720 C C . ARG A 1 96 ? 8.867 -10.240 -10.264 1.00 80.25 96 ARG A C 1
ATOM 722 O O . ARG A 1 96 ? 8.644 -9.051 -10.039 1.00 80.25 96 ARG A O 1
ATOM 729 N N . PRO A 1 97 ? 9.760 -10.649 -11.184 1.00 77.00 97 PRO A N 1
ATOM 730 C CA . PRO A 1 97 ? 10.475 -9.713 -12.052 1.00 77.00 97 PRO A CA 1
ATOM 731 C C . PRO A 1 97 ? 9.515 -8.759 -12.773 1.00 77.00 97 PRO A C 1
ATOM 733 O O . PRO A 1 97 ? 8.453 -9.176 -13.250 1.00 77.00 97 PRO A O 1
ATOM 736 N N . GLY A 1 98 ? 9.871 -7.478 -12.820 1.00 76.56 98 GLY A N 1
ATOM 737 C CA . GLY A 1 98 ? 9.035 -6.409 -13.362 1.00 76.56 98 GLY A CA 1
ATOM 738 C C . GLY A 1 98 ? 7.706 -6.194 -12.637 1.00 76.56 98 GLY A C 1
ATOM 739 O O . GL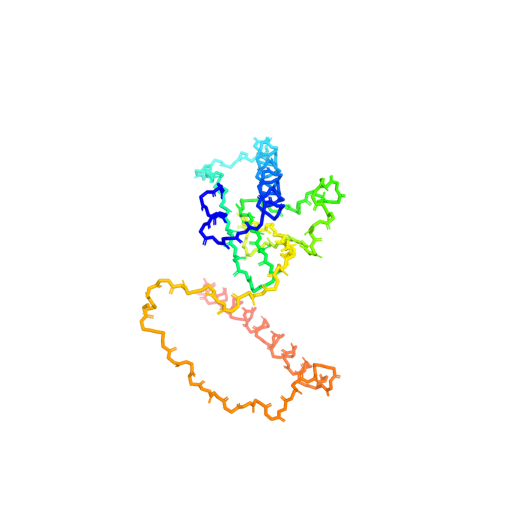Y A 1 98 ? 6.760 -5.728 -13.269 1.00 76.56 98 GLY A O 1
ATOM 740 N N . ARG A 1 99 ? 7.585 -6.580 -11.359 1.00 84.81 99 ARG A N 1
ATOM 741 C CA . ARG A 1 99 ? 6.465 -6.210 -10.483 1.00 84.81 99 ARG A CA 1
ATOM 742 C C . ARG A 1 99 ? 6.961 -5.874 -9.089 1.00 84.81 99 ARG A C 1
ATOM 744 O O . ARG A 1 99 ? 7.352 -6.768 -8.341 1.00 84.81 99 ARG A O 1
ATOM 751 N N . ARG A 1 100 ? 6.814 -4.612 -8.709 1.00 89.44 100 ARG A N 1
ATOM 752 C CA . ARG A 1 100 ? 7.093 -4.116 -7.364 1.00 89.44 100 ARG A CA 1
ATOM 753 C C . ARG A 1 100 ? 5.800 -3.744 -6.666 1.00 89.44 100 ARG A C 1
ATOM 755 O O . ARG A 1 100 ? 4.855 -3.254 -7.281 1.00 89.44 100 ARG A O 1
ATOM 762 N N . VAL A 1 101 ? 5.771 -3.975 -5.361 1.00 91.38 101 VAL A N 1
ATOM 763 C CA . VAL A 1 101 ? 4.751 -3.435 -4.467 1.00 91.38 101 VAL A CA 1
ATOM 764 C C . VAL A 1 101 ? 5.430 -2.585 -3.409 1.00 91.38 101 VAL A C 1
ATOM 766 O O . VAL A 1 101 ? 6.334 -3.055 -2.729 1.00 91.38 101 VAL A O 1
ATOM 769 N N . VAL A 1 102 ? 4.985 -1.344 -3.257 1.00 91.94 102 VAL A N 1
ATOM 770 C CA . VAL A 1 102 ? 5.335 -0.477 -2.129 1.00 91.94 102 VAL A CA 1
ATOM 771 C C . VAL A 1 102 ? 4.116 -0.395 -1.228 1.00 91.94 102 VAL A C 1
ATOM 773 O O . VAL A 1 102 ? 2.990 -0.231 -1.707 1.00 91.94 102 VAL A O 1
ATOM 776 N N . TRP A 1 103 ? 4.310 -0.548 0.074 1.00 93.25 103 TRP A N 1
ATOM 777 C CA . TRP A 1 103 ? 3.217 -0.574 1.029 1.00 93.25 103 TRP A CA 1
ATOM 778 C C . TRP A 1 103 ? 3.515 0.260 2.266 1.00 93.25 103 TRP A C 1
ATOM 780 O O . TRP A 1 103 ? 4.666 0.449 2.646 1.00 93.25 103 TRP A O 1
ATOM 790 N N . CYS A 1 104 ? 2.453 0.741 2.907 1.00 92.31 104 CYS A N 1
ATOM 791 C CA . CYS A 1 104 ? 2.528 1.366 4.220 1.00 92.31 104 CYS A CA 1
ATOM 792 C C . CYS A 1 104 ? 1.312 1.011 5.074 1.00 92.31 104 CYS A C 1
ATOM 794 O O . CYS A 1 104 ? 0.234 0.676 4.567 1.00 92.31 104 CYS A O 1
ATOM 796 N N . VAL A 1 105 ? 1.488 1.136 6.382 1.00 92.88 105 VAL A N 1
ATOM 797 C CA . VAL A 1 105 ? 0.476 0.924 7.408 1.00 92.88 105 VAL A CA 1
ATOM 798 C C . VAL A 1 105 ? 0.219 2.252 8.100 1.00 92.88 105 VAL A C 1
ATOM 800 O O . VAL A 1 105 ? 1.131 2.859 8.651 1.00 92.88 105 VAL A O 1
ATOM 803 N N . ILE A 1 106 ? -1.032 2.702 8.069 1.00 91.19 106 ILE A N 1
ATOM 804 C CA . ILE A 1 106 ? -1.479 3.904 8.773 1.00 91.19 106 ILE A CA 1
ATOM 805 C C . ILE A 1 106 ? -2.301 3.471 9.982 1.00 91.19 106 ILE A C 1
ATOM 807 O O . ILE A 1 106 ? -3.316 2.774 9.831 1.00 91.19 106 ILE A O 1
ATOM 811 N N . THR A 1 107 ? -1.896 3.909 11.173 1.00 85.69 107 THR A N 1
ATOM 812 C CA . THR A 1 107 ? -2.648 3.649 12.406 1.00 85.69 107 THR A CA 1
ATOM 813 C C . THR A 1 107 ? -3.951 4.432 12.391 1.00 85.69 107 THR A C 1
ATOM 815 O O . THR A 1 107 ? -3.978 5.647 12.198 1.00 85.69 107 THR A O 1
ATOM 818 N N . ARG A 1 108 ? -5.062 3.745 12.650 1.00 81.56 108 ARG A N 1
ATOM 819 C CA . ARG A 1 108 ? -6.357 4.391 12.851 1.00 81.56 108 ARG A CA 1
ATOM 820 C C . ARG A 1 108 ? -6.486 4.728 14.327 1.00 81.56 108 ARG A C 1
ATOM 822 O O . ARG A 1 108 ? -6.498 3.829 15.171 1.00 81.56 108 ARG A O 1
ATOM 829 N N . GLN A 1 109 ? -6.631 6.011 14.648 1.00 67.44 109 GLN A N 1
ATOM 830 C CA . GLN A 1 109 ? -7.065 6.402 15.984 1.00 67.44 109 GLN A CA 1
ATOM 831 C C . GLN A 1 109 ? -8.528 5.995 16.131 1.00 67.44 109 GLN A C 1
ATOM 833 O O . GLN A 1 109 ? -9.450 6.692 15.714 1.00 67.44 109 GLN A O 1
ATOM 838 N N . ASN A 1 110 ? -8.737 4.804 16.681 1.00 55.31 110 ASN A N 1
ATOM 839 C CA . ASN A 1 110 ? -10.066 4.301 16.948 1.00 55.31 110 ASN A CA 1
ATOM 840 C C . ASN A 1 110 ? -10.675 5.199 18.036 1.00 55.31 110 ASN A C 1
ATOM 842 O O . ASN A 1 110 ? -10.345 5.055 19.214 1.00 55.31 110 ASN A O 1
ATOM 846 N N . ARG A 1 111 ? -11.573 6.126 17.669 1.00 49.72 111 ARG A N 1
ATOM 847 C CA . ARG A 1 111 ? -12.630 6.508 18.614 1.00 49.72 111 ARG A CA 1
ATOM 848 C C . ARG A 1 111 ? -13.303 5.190 18.956 1.00 49.72 111 ARG A C 1
ATOM 850 O O . ARG A 1 111 ? -13.695 4.487 18.027 1.00 49.72 111 ARG A O 1
ATOM 857 N N . GLY A 1 112 ? -13.263 4.812 20.237 1.00 45.22 112 GLY A N 1
ATOM 858 C CA . GLY A 1 112 ? -13.686 3.499 20.716 1.00 45.22 112 GLY A CA 1
ATOM 859 C C . GLY A 1 112 ? -14.919 3.029 19.961 1.00 45.22 112 GLY A C 1
ATOM 860 O O . GLY A 1 112 ? -15.804 3.837 19.692 1.00 45.22 112 GLY A O 1
ATOM 861 N N . ILE A 1 113 ? -14.910 1.761 19.548 1.00 46.44 113 ILE A N 1
ATOM 862 C CA . ILE A 1 113 ? -16.052 1.120 18.903 1.00 46.44 113 ILE A CA 1
ATOM 863 C C . ILE A 1 113 ? -17.247 1.384 19.812 1.00 46.44 113 ILE A C 1
ATOM 865 O O . ILE A 1 113 ? -17.386 0.772 20.865 1.00 46.44 113 ILE A O 1
ATOM 869 N N . ASP A 1 114 ? -18.057 2.362 19.435 1.00 42.34 114 ASP A N 1
ATOM 870 C CA . ASP A 1 114 ? -19.366 2.542 20.005 1.00 42.34 114 ASP A CA 1
ATOM 871 C C . ASP A 1 114 ? -20.151 1.376 19.403 1.00 42.34 114 ASP A C 1
ATOM 873 O O . ASP A 1 114 ? -20.544 1.400 18.231 1.00 42.34 114 ASP A O 1
ATOM 877 N N . ASP A 1 115 ? -20.277 0.293 20.176 1.00 44.50 115 ASP A N 1
ATOM 878 C CA . ASP A 1 115 ? -20.999 -0.949 19.843 1.00 44.50 115 ASP A CA 1
ATOM 879 C C . ASP A 1 115 ? -22.482 -0.696 19.475 1.00 44.50 115 ASP A C 1
ATOM 881 O O . ASP A 1 115 ? -23.252 -1.613 19.192 1.00 44.50 115 ASP A O 1
ATOM 885 N N . THR A 1 116 ? -22.902 0.567 19.444 1.00 42.69 116 THR A N 1
ATOM 886 C CA . THR A 1 116 ? -24.242 1.048 19.143 1.00 42.69 116 THR A CA 1
ATOM 887 C C . THR A 1 116 ? -24.495 1.315 17.660 1.00 42.69 116 THR A C 1
ATOM 889 O O . THR A 1 116 ? -25.659 1.477 17.275 1.00 42.69 116 THR A O 1
ATOM 892 N N . VAL A 1 117 ? -23.485 1.299 16.774 1.00 46.12 117 VAL A N 1
ATOM 893 C CA . VAL A 1 117 ? -23.778 1.487 15.345 1.00 46.12 117 VAL A CA 1
ATOM 894 C C . VAL A 1 117 ? -24.292 0.201 14.702 1.00 46.12 117 VAL A C 1
ATOM 896 O O . VAL A 1 117 ? -23.541 -0.611 14.159 1.00 46.12 117 VAL A O 1
ATOM 899 N N . ARG A 1 118 ? -25.621 0.068 14.690 1.00 45.84 118 ARG A N 1
ATOM 900 C CA . ARG A 1 118 ? -26.350 -0.892 13.857 1.00 45.84 118 ARG A CA 1
ATOM 901 C C . ARG A 1 118 ? -25.942 -0.728 12.390 1.00 45.84 118 ARG A C 1
ATOM 903 O O . ARG A 1 118 ? -26.364 0.203 11.709 1.00 45.84 118 ARG A O 1
ATOM 910 N N . LEU A 1 119 ? -25.119 -1.650 11.899 1.00 50.66 119 LEU A N 1
ATOM 911 C CA . LEU A 1 119 ? -24.945 -1.876 10.469 1.00 50.66 119 LEU A CA 1
ATOM 912 C C . LEU A 1 119 ? -26.282 -2.413 9.920 1.00 50.66 119 LEU A C 1
ATOM 914 O O . LEU A 1 119 ? -26.790 -3.415 10.425 1.00 50.66 119 LEU A O 1
ATOM 918 N N . SER A 1 120 ? -26.857 -1.731 8.925 1.00 50.44 120 SER A N 1
ATOM 919 C CA . SER A 1 120 ? -28.022 -2.175 8.133 1.00 50.44 120 SER A CA 1
ATOM 920 C C . SER A 1 120 ? -27.865 -3.622 7.616 1.00 50.44 120 SER A C 1
ATOM 922 O O . SER A 1 120 ? -26.739 -4.120 7.540 1.00 50.44 120 SER A O 1
ATOM 924 N N . PRO A 1 121 ? -28.975 -4.334 7.326 1.00 51.91 121 PRO A N 1
ATOM 925 C CA . PRO A 1 121 ? -29.149 -5.732 7.690 1.00 51.91 121 PRO A CA 1
ATOM 926 C C . PRO A 1 121 ? -28.117 -6.660 7.058 1.00 51.91 121 PRO A C 1
ATOM 928 O O . PRO A 1 121 ? -27.852 -6.680 5.860 1.00 51.91 121 PRO A O 1
ATOM 931 N N . VAL A 1 122 ? -27.553 -7.437 7.968 1.00 58.28 122 VAL A N 1
ATOM 932 C CA . VAL A 1 122 ? -26.518 -8.439 7.815 1.00 58.28 122 VAL A CA 1
ATOM 933 C C . VAL A 1 122 ? -26.970 -9.496 6.805 1.00 58.28 122 VAL A C 1
ATOM 935 O O . VAL A 1 122 ? -27.875 -10.277 7.091 1.00 58.28 122 VAL A O 1
ATOM 938 N N . LEU A 1 123 ? -26.303 -9.562 5.646 1.00 64.31 123 LEU A N 1
ATOM 939 C CA . LEU A 1 123 ? -26.238 -10.807 4.870 1.00 64.31 123 LEU A CA 1
ATOM 940 C C . LEU A 1 123 ? -25.881 -11.938 5.845 1.00 64.31 123 LEU A C 1
ATOM 942 O O . LEU A 1 123 ? -24.975 -11.715 6.656 1.00 64.31 123 LEU A O 1
ATOM 946 N N . PRO A 1 124 ? -26.549 -13.107 5.804 1.00 60.91 124 PRO A N 1
ATOM 947 C CA . PRO A 1 124 ? -26.372 -14.158 6.800 1.00 60.91 124 PRO A CA 1
ATOM 948 C C . PRO A 1 124 ? -24.884 -14.459 6.977 1.00 60.91 124 PRO A C 1
ATOM 950 O O . PRO A 1 124 ? -24.212 -15.004 6.099 1.00 60.91 124 PRO A O 1
ATOM 953 N N . ARG A 1 125 ? -24.342 -14.020 8.116 1.00 63.34 125 ARG A N 1
ATOM 954 C CA . ARG A 1 125 ? -22.940 -14.225 8.450 1.00 63.34 125 ARG A CA 1
ATOM 955 C C . ARG A 1 125 ? -22.787 -15.699 8.756 1.00 63.34 125 ARG A C 1
ATOM 957 O O . ARG A 1 125 ? -23.376 -16.201 9.706 1.00 63.34 125 ARG A O 1
ATOM 964 N N . ARG A 1 126 ? -21.986 -16.384 7.943 1.00 61.47 126 ARG A N 1
ATOM 965 C CA . ARG A 1 126 ? -21.551 -17.752 8.213 1.00 61.47 126 ARG A CA 1
ATOM 966 C C . ARG A 1 126 ? -20.974 -17.788 9.627 1.00 61.47 126 ARG A C 1
ATOM 968 O O . ARG A 1 126 ? -19.977 -17.115 9.895 1.00 61.47 126 ARG A O 1
ATOM 975 N N . GLU A 1 127 ? -21.616 -18.531 10.523 1.00 61.59 127 GLU A N 1
ATOM 976 C CA . GLU A 1 127 ? -21.108 -18.703 11.878 1.00 61.59 127 GLU A CA 1
ATOM 977 C C . GLU A 1 127 ? -19.701 -19.290 11.788 1.00 61.59 127 GLU A C 1
ATOM 979 O O . GLU A 1 127 ? -19.480 -20.372 11.231 1.00 61.59 127 GLU A O 1
ATOM 984 N N . ARG A 1 128 ? -18.711 -18.549 12.294 1.00 57.19 128 ARG A N 1
ATOM 985 C CA . ARG A 1 128 ? -17.390 -19.125 12.516 1.00 57.19 128 ARG A CA 1
ATOM 986 C C . ARG A 1 128 ? -17.596 -20.230 13.540 1.00 57.19 128 ARG A C 1
ATOM 988 O O . ARG A 1 128 ? -17.910 -19.929 14.690 1.00 57.19 128 ARG A O 1
ATOM 995 N N . LYS A 1 129 ? -17.417 -21.492 13.132 1.00 57.53 129 LYS A N 1
ATOM 996 C CA . LYS A 1 129 ? -17.253 -22.594 14.085 1.00 57.53 129 LYS A CA 1
ATOM 997 C C . LYS A 1 129 ? -16.213 -22.127 15.101 1.00 57.53 129 LYS A C 1
ATOM 999 O O . LYS A 1 129 ? -15.081 -21.831 14.719 1.00 57.53 129 LYS A O 1
ATOM 1004 N N . ARG A 1 130 ? -16.621 -21.981 16.366 1.00 52.66 130 ARG A N 1
ATOM 1005 C CA . ARG A 1 130 ? -15.691 -21.787 17.478 1.00 52.66 130 ARG A CA 1
ATOM 1006 C C . ARG A 1 130 ? -14.855 -23.056 17.533 1.00 52.66 130 ARG A C 1
ATOM 1008 O O . ARG A 1 130 ? -15.288 -24.068 18.075 1.00 52.66 130 ARG A O 1
ATOM 1015 N N . TYR A 1 131 ? -13.701 -23.026 16.882 1.00 58.47 131 TYR A N 1
ATOM 1016 C CA . TYR A 1 131 ? -12.672 -24.008 17.157 1.00 58.47 131 TYR A CA 1
ATOM 1017 C C . TYR A 1 131 ? -12.297 -23.835 18.632 1.00 58.47 131 TYR A C 1
ATOM 1019 O O . TYR A 1 131 ? -12.235 -22.690 19.093 1.00 58.47 131 TYR A O 1
ATOM 1027 N N . PRO A 1 132 ? -12.120 -24.929 19.391 1.00 67.25 132 PRO A N 1
ATOM 1028 C CA . PRO A 1 132 ? -11.602 -24.820 20.745 1.00 67.25 132 PRO A CA 1
ATOM 1029 C C . PRO A 1 132 ? -10.322 -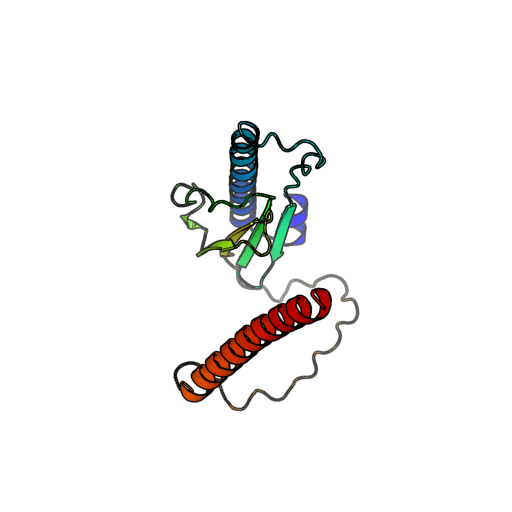23.986 20.696 1.00 67.25 132 PRO A C 1
ATOM 1031 O O . PRO A 1 132 ? -9.525 -24.153 19.767 1.00 67.25 132 PRO A O 1
ATOM 1034 N N . GLU A 1 133 ? -10.161 -23.065 21.650 1.00 61.38 133 GLU A N 1
ATOM 1035 C CA . GLU A 1 133 ? -8.926 -22.292 21.760 1.00 61.38 133 GLU A CA 1
ATOM 1036 C C . GLU A 1 133 ? -7.733 -23.249 21.664 1.00 61.38 133 GLU A C 1
ATOM 1038 O O . GLU A 1 133 ? -7.742 -24.300 22.325 1.00 61.38 133 GLU A O 1
ATOM 1043 N N . PRO A 1 134 ? -6.720 -22.934 20.838 1.00 56.53 134 PRO A N 1
ATOM 1044 C CA . PRO A 1 134 ? -5.475 -23.671 20.865 1.00 56.53 134 PRO A CA 1
ATOM 1045 C C . PRO A 1 134 ? -4.979 -23.659 22.310 1.00 56.53 134 PRO A C 1
ATOM 1047 O O . PRO A 1 134 ? -4.606 -22.617 22.838 1.00 56.53 134 PRO A O 1
ATOM 1050 N N . ARG A 1 135 ? -4.983 -24.824 22.966 1.00 59.75 135 ARG A N 1
ATOM 1051 C CA . ARG A 1 135 ? -4.546 -24.973 24.366 1.00 59.75 135 ARG A CA 1
ATOM 1052 C C . ARG A 1 135 ? -3.066 -24.625 24.571 1.00 59.75 135 ARG A C 1
ATOM 1054 O O . ARG A 1 135 ? -2.572 -24.673 25.691 1.00 59.75 135 ARG A O 1
ATOM 1061 N N . VAL A 1 136 ? -2.354 -24.304 23.495 1.00 59.53 136 VAL A N 1
ATOM 1062 C CA . VAL A 1 136 ? -0.940 -23.970 23.493 1.00 59.53 136 VAL A CA 1
ATOM 1063 C C . VAL A 1 136 ? -0.759 -22.680 22.704 1.00 59.53 136 VAL A C 1
ATOM 1065 O O . VAL A 1 136 ? -0.905 -22.653 21.483 1.00 59.53 136 VAL A O 1
ATOM 1068 N N . LEU A 1 137 ? -0.416 -21.611 23.420 1.00 54.34 137 LEU A N 1
ATOM 1069 C CA . LEU A 1 137 ? 0.237 -20.445 22.839 1.00 54.34 137 LEU A CA 1
ATOM 1070 C C . LEU A 1 137 ? 1.530 -20.936 22.184 1.00 54.34 137 LEU A C 1
ATOM 1072 O O . LEU A 1 137 ? 2.453 -21.362 22.881 1.00 54.34 137 LEU A O 1
ATOM 1076 N N . ILE A 1 138 ? 1.595 -20.909 20.852 1.00 52.75 138 ILE A N 1
ATOM 1077 C CA . ILE A 1 138 ? 2.853 -21.119 20.135 1.00 52.75 138 ILE A CA 1
ATOM 1078 C C . ILE A 1 138 ? 3.742 -19.945 20.533 1.00 52.75 138 ILE A C 1
ATOM 1080 O O . ILE A 1 138 ? 3.554 -18.829 20.061 1.00 52.75 138 ILE A O 1
ATOM 1084 N N . ASN A 1 139 ? 4.658 -20.178 21.469 1.00 54.50 139 ASN A N 1
ATOM 1085 C CA . ASN A 1 139 ? 5.683 -19.217 21.828 1.00 54.50 139 ASN A CA 1
ATOM 1086 C C . ASN A 1 139 ? 6.831 -19.406 20.822 1.00 54.50 139 ASN A C 1
ATOM 1088 O O . ASN A 1 139 ? 7.574 -20.384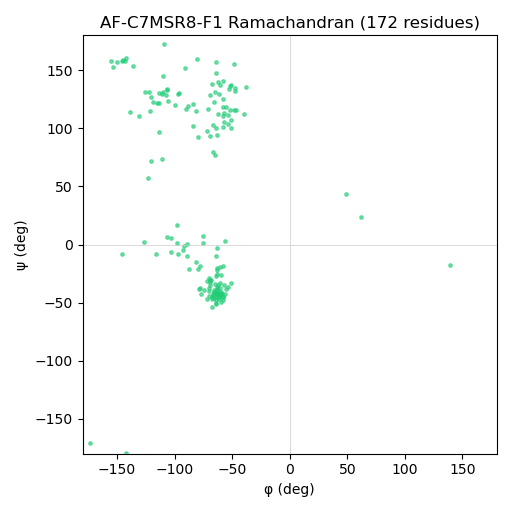 20.957 1.00 54.50 139 ASN A O 1
ATOM 1092 N N . PRO A 1 140 ? 6.975 -18.535 19.803 1.00 53.91 140 PRO A N 1
ATOM 1093 C CA . PRO A 1 140 ? 7.925 -18.742 18.707 1.00 53.91 140 PRO A CA 1
ATOM 1094 C C . PRO A 1 140 ? 9.383 -18.825 19.185 1.00 53.91 140 PRO A C 1
ATOM 1096 O O . PRO A 1 140 ? 10.221 -19.397 18.498 1.00 53.91 140 PRO A O 1
ATOM 1099 N N . LEU A 1 141 ? 9.683 -18.330 20.392 1.00 55.44 141 LEU A N 1
ATOM 1100 C CA . LEU A 1 141 ? 11.016 -18.380 20.999 1.00 55.44 141 LEU A CA 1
ATOM 1101 C C . LEU A 1 141 ? 11.357 -19.721 21.674 1.00 55.44 141 LEU A C 1
ATOM 1103 O O . LEU A 1 141 ? 12.523 -19.959 21.977 1.00 55.44 141 LEU A O 1
ATOM 1107 N N . ARG A 1 142 ? 10.381 -20.605 21.936 1.00 55.44 142 ARG A N 1
ATOM 1108 C CA . ARG A 1 142 ? 10.625 -21.871 22.661 1.00 55.44 142 ARG A CA 1
ATOM 1109 C C . ARG A 1 142 ? 10.824 -23.095 21.780 1.00 55.44 142 ARG A C 1
ATOM 1111 O O . ARG A 1 142 ? 11.220 -24.129 22.310 1.00 55.44 142 ARG A O 1
ATOM 1118 N N . ASP A 1 143 ? 10.605 -22.994 20.474 1.00 69.00 143 ASP A N 1
ATOM 1119 C CA . ASP A 1 143 ? 10.714 -24.152 19.587 1.00 69.00 143 ASP A CA 1
ATOM 1120 C C . ASP A 1 143 ? 11.722 -23.925 18.457 1.00 69.00 143 ASP A C 1
ATOM 1122 O O . ASP A 1 143 ? 11.433 -24.031 17.267 1.00 69.00 143 ASP A O 1
ATOM 1126 N N . ILE A 1 144 ? 12.959 -23.617 18.860 1.00 75.88 144 ILE A N 1
ATOM 1127 C CA . ILE A 1 144 ? 14.128 -23.535 17.969 1.00 75.88 144 ILE A CA 1
ATOM 1128 C C . ILE A 1 144 ? 14.249 -24.805 17.112 1.00 75.88 144 ILE A C 1
ATOM 1130 O O . ILE A 1 144 ? 14.645 -24.731 15.953 1.00 75.88 144 ILE A O 1
ATOM 1134 N N . ARG A 1 145 ? 13.848 -25.965 17.650 1.00 76.75 145 ARG A N 1
ATOM 1135 C CA . ARG A 1 145 ? 13.869 -27.248 16.938 1.00 76.75 145 ARG A CA 1
ATOM 1136 C C . ARG A 1 145 ? 12.822 -27.308 15.827 1.00 76.75 145 ARG A C 1
ATOM 1138 O O . ARG A 1 145 ? 13.119 -27.825 14.752 1.00 76.75 145 ARG A O 1
ATOM 1145 N N . LEU A 1 146 ? 11.623 -26.771 16.056 1.00 79.94 146 LEU A N 1
ATOM 1146 C CA . LEU A 1 146 ? 10.615 -26.611 15.008 1.00 79.94 146 LEU A CA 1
ATOM 1147 C C . LEU A 1 146 ? 11.094 -25.642 13.921 1.00 79.94 146 LEU A C 1
ATOM 1149 O O . LEU A 1 146 ? 10.985 -25.967 12.742 1.00 79.94 146 LEU A O 1
ATOM 1153 N N . LEU A 1 147 ? 11.674 -24.499 14.299 1.00 84.19 147 LEU A N 1
ATOM 1154 C CA . LEU A 1 147 ? 12.208 -23.524 13.340 1.00 84.19 147 LEU A CA 1
ATOM 1155 C C . LEU A 1 147 ? 13.359 -24.105 12.505 1.00 84.19 147 LEU A C 1
ATOM 1157 O O . LEU A 1 147 ? 13.382 -23.926 11.290 1.00 84.19 147 LEU A O 1
ATOM 1161 N N . GLN A 1 148 ? 14.265 -24.864 13.127 1.00 84.81 148 GLN A N 1
ATOM 1162 C CA . GLN A 1 148 ? 15.328 -25.595 12.430 1.00 84.81 148 GLN A CA 1
ATOM 1163 C C . GLN A 1 148 ? 14.752 -26.620 11.451 1.00 84.81 148 GLN A C 1
ATOM 1165 O O . GLN A 1 148 ? 15.162 -26.658 10.297 1.00 84.81 148 GLN A O 1
ATOM 1170 N N . ARG A 1 149 ? 13.730 -27.380 11.860 1.00 85.00 149 ARG A N 1
ATOM 1171 C CA . ARG A 1 149 ? 13.069 -28.351 10.978 1.00 85.00 149 ARG A CA 1
ATOM 1172 C C . ARG A 1 149 ? 12.402 -27.690 9.769 1.00 85.00 149 ARG A C 1
ATOM 1174 O O . ARG A 1 149 ? 12.458 -28.241 8.673 1.00 85.00 149 ARG A O 1
ATOM 1181 N N . VAL A 1 150 ? 11.773 -26.529 9.955 1.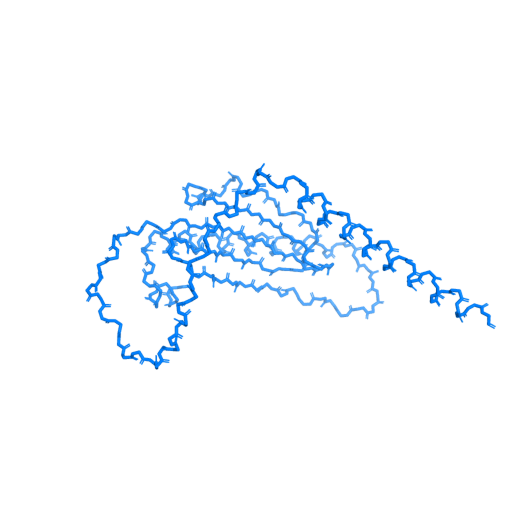00 88.88 150 VAL A N 1
ATOM 1182 C CA . VAL A 1 150 ? 11.177 -25.760 8.850 1.00 88.88 150 VAL A CA 1
ATOM 1183 C C . VAL A 1 150 ? 12.264 -25.260 7.899 1.00 88.88 150 VAL A C 1
ATOM 1185 O O . VAL A 1 150 ? 12.134 -25.431 6.689 1.00 88.88 150 VAL A O 1
ATOM 1188 N N . LEU A 1 151 ? 13.354 -24.707 8.436 1.00 89.12 151 LEU A N 1
ATOM 1189 C CA . LEU A 1 151 ? 14.502 -24.251 7.651 1.00 89.12 151 LEU A CA 1
ATOM 1190 C C . LEU A 1 151 ? 15.112 -25.393 6.820 1.00 89.12 151 LEU A C 1
ATOM 1192 O O . LEU A 1 151 ? 15.378 -25.223 5.630 1.00 89.12 151 LEU A O 1
ATOM 1196 N N . ASP A 1 152 ? 15.296 -26.564 7.428 1.00 91.81 152 ASP A N 1
ATOM 1197 C CA . ASP A 1 152 ? 15.839 -27.748 6.760 1.00 91.81 152 ASP A CA 1
ATOM 1198 C C . ASP A 1 152 ? 14.892 -28.270 5.671 1.00 91.81 152 ASP A C 1
ATOM 1200 O O . ASP A 1 152 ? 15.341 -28.624 4.579 1.00 91.81 152 ASP A O 1
ATOM 1204 N N . GLY A 1 153 ? 13.579 -28.246 5.926 1.00 91.12 153 GLY A N 1
ATOM 1205 C CA . GLY A 1 153 ? 12.555 -28.594 4.941 1.00 91.12 153 GLY A CA 1
ATOM 1206 C C . GLY A 1 153 ? 12.569 -27.666 3.725 1.00 91.12 153 GLY A C 1
ATOM 1207 O O . GLY A 1 153 ? 12.600 -28.142 2.591 1.00 91.12 153 GLY A O 1
ATOM 1208 N N . LEU A 1 154 ? 12.629 -26.350 3.943 1.00 90.75 154 LEU A N 1
ATOM 1209 C CA . LEU A 1 154 ? 12.704 -25.362 2.860 1.00 90.75 154 LEU A CA 1
ATOM 1210 C C . LEU A 1 154 ? 13.977 -25.536 2.020 1.00 90.75 154 LEU A C 1
ATOM 1212 O O . LEU A 1 154 ? 13.902 -25.589 0.796 1.00 90.75 154 LEU A O 1
ATOM 1216 N N . ARG A 1 155 ? 15.133 -25.736 2.665 1.00 88.69 155 ARG A N 1
ATOM 1217 C CA . ARG A 1 155 ? 16.411 -26.007 1.978 1.00 88.69 155 ARG A CA 1
ATOM 1218 C C . ARG A 1 155 ? 16.423 -27.320 1.198 1.00 88.69 155 ARG A C 1
ATOM 1220 O O . ARG A 1 155 ? 17.223 -27.476 0.276 1.00 88.69 155 ARG A O 1
ATOM 1227 N N . SER A 1 156 ? 15.624 -28.302 1.611 1.00 87.12 156 SER A N 1
ATOM 1228 C CA . SER A 1 156 ? 15.475 -29.565 0.886 1.00 87.12 156 SER A CA 1
ATOM 1229 C C . SER A 1 156 ? 14.627 -29.392 -0.371 1.00 87.12 156 SER A C 1
ATOM 1231 O O . SER A 1 156 ? 14.939 -29.996 -1.395 1.00 87.12 156 SER A O 1
ATOM 1233 N N . LEU A 1 157 ? 13.566 -28.584 -0.302 1.00 83.69 157 LEU A N 1
ATOM 1234 C CA . LEU A 1 157 ? 12.709 -28.288 -1.453 1.00 83.69 157 LEU A CA 1
ATOM 1235 C C . LEU A 1 157 ? 13.466 -27.487 -2.514 1.00 83.69 157 LEU A C 1
ATOM 1237 O O . LEU A 1 157 ? 13.404 -27.838 -3.686 1.00 83.69 157 LEU A O 1
ATOM 1241 N N . ASP A 1 158 ? 14.254 -26.501 -2.089 1.00 80.81 158 ASP A N 1
ATOM 1242 C CA . ASP A 1 158 ? 15.082 -25.679 -2.977 1.00 80.81 158 ASP A CA 1
ATOM 1243 C C . ASP A 1 158 ? 16.097 -26.534 -3.761 1.00 80.81 158 ASP A C 1
ATOM 1245 O O . ASP A 1 158 ? 16.109 -26.565 -4.990 1.00 80.81 158 ASP A O 1
ATOM 1249 N N . ARG A 1 159 ? 16.837 -27.401 -3.055 1.00 76.75 159 ARG A N 1
ATOM 1250 C CA . ARG A 1 159 ? 17.760 -28.372 -3.675 1.00 76.75 159 ARG A CA 1
ATOM 1251 C C . ARG A 1 159 ? 17.075 -29.405 -4.571 1.00 76.75 159 ARG A C 1
ATOM 1253 O O . ARG A 1 159 ? 17.726 -29.990 -5.436 1.00 76.75 159 ARG A O 1
ATOM 1260 N N . SER A 1 160 ? 15.799 -29.700 -4.333 1.00 68.75 160 SER A N 1
ATOM 1261 C CA . SER A 1 160 ? 15.040 -30.635 -5.171 1.00 68.75 160 SER A CA 1
ATOM 1262 C C . SER A 1 160 ? 14.590 -29.958 -6.467 1.00 68.75 160 SER A C 1
ATOM 1264 O O . SER A 1 160 ? 14.711 -30.563 -7.529 1.00 68.75 160 SER A O 1
ATOM 1266 N N . ALA A 1 161 ? 14.201 -28.682 -6.402 1.00 67.12 161 ALA A N 1
ATOM 1267 C CA . ALA A 1 161 ? 13.888 -27.866 -7.574 1.00 67.12 161 ALA A CA 1
ATOM 1268 C C . ALA A 1 161 ? 15.114 -27.665 -8.493 1.00 67.12 161 ALA A C 1
ATOM 1270 O O . ALA A 1 161 ? 15.005 -27.742 -9.717 1.00 67.12 161 ALA A O 1
ATOM 1271 N N . GLU A 1 162 ? 16.311 -27.498 -7.922 1.00 62.22 162 GLU A N 1
ATOM 1272 C CA . GLU A 1 162 ? 17.570 -27.432 -8.687 1.00 62.22 162 GLU A CA 1
ATOM 1273 C C . GLU A 1 162 ? 17.952 -28.770 -9.350 1.00 62.22 162 GLU A C 1
ATOM 1275 O O . GLU A 1 162 ? 18.576 -28.801 -10.412 1.00 62.22 162 GLU A O 1
ATOM 1280 N N . LYS A 1 163 ? 17.579 -29.906 -8.751 1.00 62.59 163 LYS A N 1
ATOM 1281 C CA . LYS A 1 163 ? 17.841 -31.234 -9.331 1.00 62.59 163 LYS A CA 1
ATOM 1282 C C . LYS A 1 163 ? 16.867 -31.587 -10.451 1.00 62.59 163 LYS A C 1
ATOM 1284 O O . LYS A 1 163 ? 17.283 -32.186 -11.443 1.00 62.59 163 LYS A O 1
ATOM 1289 N N . GLU A 1 164 ? 15.597 -31.212 -10.321 1.00 59.34 164 GLU A N 1
ATOM 1290 C CA . GLU A 1 164 ? 14.596 -31.422 -11.373 1.00 59.34 164 GLU A CA 1
ATOM 1291 C C . GLU A 1 164 ? 14.951 -30.638 -12.643 1.00 59.34 164 GLU A C 1
ATOM 1293 O O . GLU A 1 164 ? 14.955 -31.212 -13.730 1.00 59.34 164 GLU A O 1
ATOM 1298 N N . THR A 1 165 ? 15.396 -29.385 -12.517 1.00 59.53 165 THR A N 1
ATOM 1299 C CA . THR A 1 165 ? 15.831 -28.591 -13.680 1.00 59.53 165 THR A CA 1
ATOM 1300 C C . THR A 1 165 ? 17.065 -29.183 -14.369 1.00 59.53 165 THR A C 1
ATOM 1302 O O . THR A 1 165 ? 17.105 -29.276 -15.595 1.00 59.53 165 THR A O 1
ATOM 1305 N N . ASN A 1 166 ? 18.052 -29.668 -13.610 1.00 54.59 166 ASN A N 1
ATOM 1306 C CA . ASN A 1 166 ? 19.278 -30.241 -14.176 1.00 54.59 166 ASN A CA 1
ATOM 1307 C C . ASN A 1 166 ? 19.037 -31.591 -14.893 1.00 54.59 166 ASN A C 1
ATOM 1309 O O . ASN A 1 166 ? 19.632 -31.876 -15.933 1.00 54.59 166 ASN A O 1
ATOM 1313 N N . THR A 1 167 ? 18.113 -32.415 -14.387 1.00 58.06 167 THR A N 1
ATOM 1314 C CA . THR A 1 167 ? 17.744 -33.688 -15.040 1.00 58.06 167 THR A CA 1
ATOM 1315 C C . THR A 1 167 ? 16.940 -33.496 -16.330 1.00 58.06 167 THR A C 1
ATOM 1317 O O . THR A 1 167 ? 17.129 -34.262 -17.278 1.00 58.06 167 THR A O 1
ATOM 1320 N N . ASP A 1 168 ? 16.127 -32.441 -16.421 1.00 55.59 168 ASP A N 1
ATOM 1321 C CA . ASP A 1 168 ? 15.420 -32.068 -17.653 1.00 55.59 168 ASP A CA 1
ATOM 1322 C C . ASP A 1 168 ? 16.365 -31.552 -18.752 1.00 55.59 168 ASP A C 1
ATOM 1324 O O . ASP A 1 168 ? 16.136 -31.806 -19.938 1.00 55.59 168 ASP A O 1
ATOM 1328 N N . HIS A 1 169 ? 17.466 -30.886 -18.385 1.00 53.53 169 HIS A N 1
ATOM 1329 C CA . HIS A 1 169 ? 18.497 -30.469 -19.342 1.00 53.53 169 HIS A CA 1
ATOM 1330 C C . HIS A 1 169 ? 19.302 -31.652 -19.900 1.00 53.53 169 HIS A C 1
ATOM 1332 O O . HIS A 1 169 ? 19.594 -31.681 -21.095 1.00 53.53 169 HIS A O 1
ATOM 1338 N N . LEU A 1 170 ? 19.597 -32.661 -19.075 1.00 53.25 170 LEU A N 1
ATOM 1339 C CA . LEU A 1 170 ? 20.294 -33.882 -19.503 1.00 53.25 170 LEU A CA 1
ATOM 1340 C C . LEU A 1 170 ? 19.432 -34.788 -20.399 1.00 53.25 170 LEU A C 1
ATOM 1342 O O . LEU A 1 170 ? 19.969 -35.467 -21.269 1.00 53.25 170 LEU A O 1
ATOM 1346 N N . ARG A 1 171 ? 18.101 -34.775 -20.246 1.00 54.88 171 ARG A N 1
ATOM 1347 C CA . ARG A 1 171 ? 17.176 -35.560 -21.086 1.00 54.88 171 ARG A CA 1
ATOM 1348 C C . ARG A 1 171 ? 16.907 -34.975 -22.475 1.00 54.88 171 ARG A C 1
ATOM 1350 O O . ARG A 1 171 ? 16.433 -35.708 -23.331 1.00 54.88 171 ARG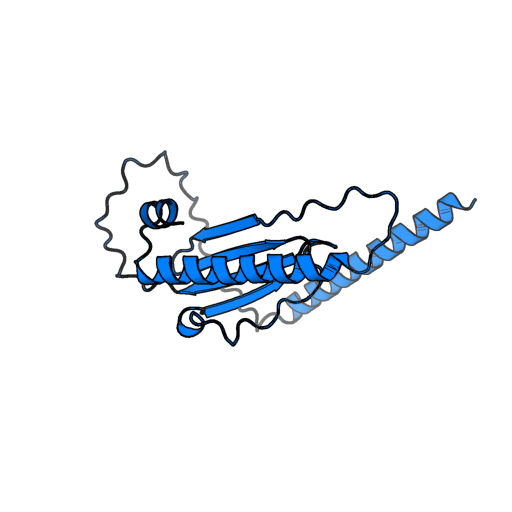 A O 1
ATOM 1357 N N . ARG A 1 172 ? 17.173 -33.684 -22.705 1.00 52.19 172 ARG A N 1
ATOM 1358 C CA . ARG A 1 172 ? 17.003 -33.035 -24.025 1.00 52.19 172 ARG A CA 1
ATOM 1359 C C . ARG A 1 172 ? 18.270 -33.031 -24.885 1.00 52.19 172 ARG A C 1
ATOM 1361 O O . ARG A 1 172 ? 18.216 -32.559 -26.016 1.00 52.19 172 ARG A O 1
ATOM 1368 N N . ALA A 1 173 ? 19.394 -33.502 -24.347 1.00 52.47 173 ALA A N 1
ATOM 1369 C CA . ALA A 1 173 ? 20.701 -33.482 -25.007 1.00 52.47 173 ALA A CA 1
ATOM 1370 C C . ALA A 1 173 ? 21.177 -34.862 -25.512 1.00 52.47 173 ALA A C 1
ATOM 1372 O O . ALA A 1 173 ? 22.315 -34.971 -25.966 1.00 52.47 173 ALA A O 1
ATOM 1373 N N . GLY A 1 174 ? 20.335 -35.899 -25.431 1.00 42.53 174 GLY A N 1
ATOM 1374 C CA . GLY A 1 174 ? 20.558 -37.224 -26.026 1.00 42.53 174 GLY A CA 1
ATOM 1375 C C . GLY A 1 174 ? 19.410 -37.596 -26.948 1.00 42.53 174 GLY A C 1
ATOM 1376 O O . GLY A 1 174 ? 19.677 -38.329 -27.922 1.00 42.53 174 GLY A O 1
#

Solvent-accessible surface area (backbone atoms only — not comparable to full-atom values): 10937 Å² total; per-residue (Å²): 111,72,67,61,31,59,79,65,64,50,53,72,64,56,43,50,46,52,52,50,52,51,50,52,54,49,50,50,56,50,58,57,51,71,63,57,76,79,74,74,92,61,93,81,66,78,78,76,74,84,58,72,48,79,48,79,46,84,53,100,55,33,41,36,42,35,42,32,35,56,48,83,71,82,77,80,77,66,88,78,44,95,51,47,94,51,46,77,48,70,54,72,50,66,90,44,93,56,29,25,38,42,35,38,30,32,62,48,85,70,74,72,84,64,90,74,71,78,71,76,85,74,71,87,72,77,76,75,78,81,67,76,74,72,93,61,82,84,55,82,86,77,40,62,67,58,54,49,52,51,53,53,50,53,57,49,50,53,58,46,55,57,49,54,56,53,53,54,57,60,67,75,74,116

Mean predicted aligned error: 18.14 Å

pLDDT: mean 71.92, std 16.79, range [40.75, 94.31]

Nearest PDB structures (foldseek):
  3ehh-assembly1_A  TM=6.419E-01  e=4.529E-01  Bacillus subtilis
  6mwr-assembly1_D  TM=5.055E-01  e=4.371E+00  Homo sapiens
  3eys-assembly1_H  TM=4.192E-01  e=5.549E+00  Mus musculus
  1p32-assembly1_A  TM=3.578E-01  e=5.890E+00  Homo sapiens
  3vwj-assembly1_A  TM=4.779E-01  e=9.493E+00  Homo sapiens